Protein AF-A0A6B2E3V5-F1 (afdb_monomer_lite)

Foldseek 3Di:
DVVLVVCVVVVNLVVSLVVLVVLLVVDPFAASNLQSLQVNLVSCVVVVVLVSSLVSLVVSQDPPDGHHDLVSNLSSLLVNLVSCVVVVVLVVSVVSLVVSVVSCVVPVDCLSLLSSLLSQLLSCLVVVVNVRNVVSLVSLDPPPPRDPSSVVSSVNSVVNSVVSD

Secondary structure (DSSP, 8-state):
-HHHHHHHHTT-HHHHHHHHHHHHHH--SHHHHHHHHHHHHHHHHHTT-HHHHHHHHHHTS--TTTT--HHHHHHHHHHHHHHHHHTT-HHHHHHHHHHHHHHHHHH---TTHHHHHHHHHHHHHHTT-HHHHHHHHHHT---TT--HHHHHHHHHHHHHHHHH-

Structure (mmCIF, N/CA/C/O backbone):
data_AF-A0A6B2E3V5-F1
#
_entry.id   AF-A0A6B2E3V5-F1
#
loop_
_atom_site.group_PDB
_atom_site.id
_atom_site.type_symbol
_atom_site.label_atom_id
_atom_site.label_alt_id
_atom_site.label_comp_id
_atom_site.label_asym_id
_atom_site.label_entity_id
_atom_site.label_seq_id
_atom_site.pdbx_PDB_ins_code
_atom_site.Cartn_x
_atom_site.Cartn_y
_atom_site.Cartn_z
_atom_site.occupancy
_atom_site.B_iso_or_equiv
_atom_site.auth_seq_id
_atom_site.auth_comp_id
_atom_site.auth_asym_id
_atom_site.auth_atom_id
_atom_site.pdbx_PDB_model_num
ATOM 1 N N . ALA A 1 1 ? 12.327 -8.885 -12.691 1.00 63.19 1 ALA A N 1
ATOM 2 C CA . ALA A 1 1 ? 11.851 -8.359 -11.395 1.00 63.19 1 ALA A CA 1
ATOM 3 C C . ALA A 1 1 ? 11.675 -9.480 -10.367 1.00 63.19 1 ALA A C 1
ATOM 5 O O . ALA A 1 1 ? 12.564 -9.637 -9.554 1.00 63.19 1 ALA A O 1
ATOM 6 N N . ILE A 1 2 ? 10.646 -10.336 -10.458 1.00 75.00 2 ILE A N 1
ATOM 7 C CA . ILE A 1 2 ? 10.245 -11.292 -9.392 1.00 75.00 2 ILE A CA 1
ATOM 8 C C . ILE A 1 2 ? 11.387 -12.118 -8.763 1.00 75.00 2 ILE A C 1
ATOM 10 O O . ILE A 1 2 ? 11.386 -12.306 -7.550 1.00 75.00 2 ILE A O 1
ATOM 14 N N . ARG A 1 3 ? 12.402 -12.539 -9.534 1.00 78.81 3 ARG A N 1
ATOM 15 C CA . ARG A 1 3 ? 13.593 -13.231 -9.002 1.00 78.81 3 ARG A CA 1
ATOM 16 C C . ARG A 1 3 ? 14.237 -12.504 -7.812 1.00 78.81 3 ARG A C 1
ATOM 18 O O . ARG A 1 3 ? 14.609 -13.163 -6.850 1.00 78.81 3 ARG A O 1
ATOM 25 N N . GLY A 1 4 ? 14.353 -11.176 -7.861 1.00 77.12 4 GLY A N 1
ATOM 26 C CA . GLY A 1 4 ? 14.943 -10.395 -6.772 1.00 77.12 4 GLY A CA 1
ATOM 27 C C . GLY A 1 4 ? 14.115 -10.472 -5.486 1.00 77.12 4 GLY A C 1
ATOM 28 O O . GLY A 1 4 ? 14.674 -10.676 -4.414 1.00 77.12 4 GLY A O 1
ATOM 29 N N . LEU A 1 5 ? 12.782 -10.419 -5.590 1.00 81.19 5 LEU A N 1
ATOM 30 C CA . LEU A 1 5 ? 11.899 -10.614 -4.430 1.00 81.19 5 LEU A CA 1
ATOM 31 C C . LEU A 1 5 ? 12.022 -12.038 -3.867 1.00 81.19 5 LEU A C 1
ATOM 33 O O . LEU A 1 5 ? 12.123 -12.210 -2.657 1.00 81.19 5 LEU A O 1
ATOM 37 N N . GLY A 1 6 ? 12.102 -13.051 -4.737 1.00 80.62 6 GLY A N 1
ATOM 38 C CA . GLY A 1 6 ? 12.321 -14.440 -4.317 1.00 80.62 6 GLY A CA 1
ATOM 39 C C . GLY A 1 6 ? 13.649 -14.634 -3.578 1.00 80.62 6 GLY A C 1
ATOM 40 O O . GLY A 1 6 ? 13.687 -15.264 -2.527 1.00 80.62 6 GLY A O 1
ATOM 41 N N . LEU A 1 7 ? 14.735 -14.031 -4.072 1.00 81.19 7 LEU A N 1
ATOM 42 C CA . LEU A 1 7 ? 16.034 -14.060 -3.394 1.00 81.19 7 LEU A CA 1
ATOM 43 C C . LEU A 1 7 ? 15.956 -13.431 -1.998 1.00 81.19 7 LEU A C 1
ATOM 45 O O . LEU A 1 7 ? 16.475 -14.006 -1.041 1.00 81.19 7 LEU A O 1
ATOM 49 N N . ALA A 1 8 ? 15.286 -12.288 -1.867 1.00 81.06 8 ALA A N 1
ATOM 50 C CA . ALA A 1 8 ? 15.099 -11.632 -0.579 1.00 81.06 8 ALA A CA 1
ATOM 51 C C . ALA A 1 8 ? 14.307 -12.500 0.407 1.00 81.06 8 ALA A C 1
ATOM 53 O O . ALA A 1 8 ? 14.756 -12.674 1.537 1.00 81.06 8 ALA A O 1
ATOM 54 N N . ALA A 1 9 ? 13.218 -13.130 -0.047 1.00 82.31 9 ALA A N 1
ATOM 55 C CA . ALA A 1 9 ? 12.431 -14.065 0.759 1.00 82.31 9 ALA A CA 1
ATOM 56 C C . ALA A 1 9 ? 13.252 -15.275 1.252 1.00 82.31 9 ALA A C 1
ATOM 58 O O . ALA A 1 9 ? 12.970 -15.825 2.308 1.00 82.31 9 ALA A O 1
ATOM 59 N N . THR A 1 10 ? 14.310 -15.657 0.529 1.00 88.69 10 THR A N 1
ATOM 60 C CA . THR A 1 10 ? 15.262 -16.713 0.935 1.00 88.69 10 THR A CA 1
ATOM 61 C C . THR A 1 10 ? 16.471 -16.204 1.739 1.00 88.69 10 THR A C 1
ATOM 63 O O . THR A 1 10 ? 17.504 -16.866 1.791 1.00 88.69 10 THR A O 1
ATOM 66 N N . GLY A 1 11 ? 16.402 -15.000 2.318 1.00 87.44 11 GLY A N 1
ATOM 67 C CA . GLY A 1 11 ? 17.479 -14.416 3.132 1.00 87.44 11 GLY A CA 1
ATOM 68 C C . GLY A 1 11 ? 18.627 -13.778 2.335 1.00 87.44 11 GLY A C 1
ATOM 69 O O . GLY A 1 11 ? 19.616 -13.324 2.908 1.00 87.44 11 GLY A O 1
ATOM 70 N N . ARG A 1 12 ? 18.518 -13.680 1.003 1.00 90.75 12 ARG A N 1
ATOM 71 C CA . ARG A 1 12 ? 19.569 -13.140 0.114 1.00 90.75 12 ARG A CA 1
ATOM 72 C C . ARG A 1 12 ? 19.298 -11.692 -0.303 1.00 90.75 12 ARG A C 1
ATOM 74 O O . ARG A 1 12 ? 19.582 -11.296 -1.434 1.00 90.75 12 ARG A O 1
ATOM 81 N N . ALA A 1 13 ? 18.788 -10.875 0.617 1.00 89.88 13 ALA A N 1
ATOM 82 C CA . ALA A 1 13 ? 18.374 -9.494 0.350 1.00 89.88 13 ALA A CA 1
ATOM 83 C C . ALA A 1 13 ? 19.498 -8.602 -0.218 1.00 89.88 13 ALA A C 1
ATOM 85 O O . ALA A 1 13 ? 19.276 -7.840 -1.157 1.00 89.88 13 ALA A O 1
ATOM 86 N N . LYS A 1 14 ? 20.739 -8.741 0.277 1.00 88.69 14 LYS A N 1
ATOM 87 C CA . LYS A 1 14 ? 21.900 -7.988 -0.249 1.00 88.69 14 LYS A CA 1
ATOM 88 C C . LYS A 1 14 ? 22.164 -8.282 -1.727 1.00 88.69 14 LYS A C 1
ATOM 90 O O . LYS A 1 14 ? 22.538 -7.386 -2.475 1.00 88.69 14 LYS A O 1
ATOM 95 N N . GLN A 1 15 ? 21.987 -9.535 -2.144 1.00 90.50 15 GLN A N 1
ATOM 96 C CA . GLN A 1 15 ? 22.145 -9.915 -3.543 1.00 90.50 15 GLN A CA 1
ATOM 97 C C . GLN A 1 15 ? 20.979 -9.413 -4.386 1.00 90.50 15 GLN A C 1
ATOM 99 O O . GLN A 1 15 ? 21.215 -8.823 -5.432 1.00 90.50 15 GLN A O 1
ATOM 104 N N . ALA A 1 16 ? 19.747 -9.588 -3.902 1.00 91.00 16 ALA A N 1
ATOM 105 C CA . ALA A 1 16 ? 18.558 -9.072 -4.569 1.00 91.00 16 ALA A CA 1
ATOM 106 C C . ALA A 1 16 ? 18.682 -7.574 -4.883 1.00 91.00 16 ALA A C 1
ATOM 108 O O . ALA A 1 16 ? 18.344 -7.147 -5.984 1.00 91.00 16 ALA A O 1
ATOM 109 N N . ARG A 1 17 ? 19.223 -6.790 -3.944 1.00 89.31 17 ARG A N 1
ATOM 110 C CA . ARG A 1 17 ? 19.436 -5.354 -4.132 1.00 89.31 17 ARG A CA 1
ATOM 111 C C . ARG A 1 17 ? 20.426 -5.050 -5.255 1.00 89.31 17 ARG A C 1
ATOM 113 O O . ARG A 1 17 ? 20.078 -4.296 -6.157 1.00 89.31 17 ARG A O 1
ATOM 120 N N . ARG A 1 18 ? 21.603 -5.687 -5.252 1.00 89.38 18 ARG A N 1
ATOM 121 C CA . ARG A 1 18 ? 22.594 -5.527 -6.335 1.00 89.38 18 ARG A CA 1
ATOM 122 C C . ARG A 1 18 ? 22.001 -5.875 -7.700 1.00 89.38 18 ARG A C 1
ATOM 124 O O . ARG A 1 18 ? 22.215 -5.155 -8.672 1.00 89.38 18 ARG A O 1
ATOM 131 N N . ASP A 1 19 ? 21.220 -6.952 -7.763 1.00 91.00 19 ASP A N 1
ATOM 132 C CA . ASP A 1 19 ? 20.561 -7.378 -8.998 1.00 91.00 19 ASP A CA 1
ATOM 133 C C . ASP A 1 19 ? 19.543 -6.326 -9.479 1.00 91.00 19 ASP A C 1
ATOM 135 O O . ASP A 1 19 ? 19.456 -6.049 -10.678 1.00 91.00 19 ASP A O 1
ATOM 139 N N . TYR A 1 20 ? 18.792 -5.704 -8.561 1.00 89.06 20 TYR A N 1
ATOM 140 C CA . TYR A 1 20 ? 17.859 -4.630 -8.900 1.00 89.06 20 TYR A CA 1
ATOM 141 C C . TYR A 1 20 ? 18.550 -3.342 -9.332 1.00 89.06 20 TYR A C 1
ATOM 143 O O . TYR A 1 20 ? 18.125 -2.771 -10.330 1.00 89.06 20 TYR A O 1
ATOM 151 N N . GLU A 1 21 ? 19.610 -2.908 -8.649 1.00 87.00 21 GLU A N 1
ATOM 152 C CA . GLU A 1 21 ? 20.399 -1.724 -9.025 1.00 87.00 21 GLU A CA 1
ATOM 153 C C . GLU A 1 21 ? 20.914 -1.839 -10.468 1.00 87.00 21 GLU A C 1
ATOM 155 O O . GLU A 1 21 ? 20.731 -0.932 -11.289 1.00 87.00 21 GLU A O 1
ATOM 160 N N . GLN A 1 22 ? 21.479 -2.997 -10.821 1.00 87.81 22 GLN A N 1
ATOM 161 C CA . GLN A 1 22 ? 21.920 -3.282 -12.186 1.00 87.81 22 GLN A CA 1
ATOM 162 C C . GLN A 1 22 ? 20.754 -3.282 -13.182 1.00 87.81 22 GLN A C 1
ATOM 164 O O . GLN A 1 22 ? 20.863 -2.710 -14.269 1.00 87.81 22 GLN A O 1
ATOM 169 N N . LEU A 1 23 ? 19.630 -3.909 -12.825 1.00 87.12 23 LEU A N 1
ATOM 170 C CA . LEU A 1 23 ? 18.462 -4.019 -13.696 1.00 87.12 23 LEU A CA 1
ATOM 171 C C . LEU A 1 23 ? 17.829 -2.652 -13.994 1.00 87.12 23 LEU A C 1
ATOM 173 O O . LEU A 1 23 ? 17.552 -2.354 -15.155 1.00 87.12 23 LEU A O 1
ATOM 177 N N . THR A 1 24 ? 17.634 -1.813 -12.977 1.00 83.94 24 THR A N 1
ATOM 178 C CA . THR A 1 24 ? 17.057 -0.467 -13.127 1.00 83.94 24 THR A CA 1
ATOM 179 C C . THR A 1 24 ? 17.979 0.479 -13.891 1.00 83.94 24 THR A C 1
ATOM 181 O O . THR A 1 24 ? 17.507 1.395 -14.549 1.00 83.94 24 THR A O 1
ATOM 184 N N . THR A 1 25 ? 19.294 0.245 -13.865 1.00 84.75 25 THR A N 1
ATOM 185 C CA . THR A 1 25 ? 20.247 1.041 -14.657 1.00 84.75 25 THR A CA 1
ATOM 186 C C . THR A 1 25 ? 20.139 0.726 -16.154 1.00 84.75 25 THR A C 1
ATOM 188 O O . THR A 1 25 ? 20.328 1.606 -16.993 1.00 84.75 25 THR A O 1
ATOM 191 N N . ARG A 1 26 ? 19.815 -0.528 -16.500 1.00 87.06 26 ARG A N 1
ATOM 192 C CA . ARG A 1 26 ? 19.649 -0.989 -17.890 1.00 87.06 26 ARG A CA 1
ATOM 193 C C . ARG A 1 26 ? 18.273 -0.648 -18.463 1.00 87.06 26 ARG A C 1
ATOM 195 O O . ARG A 1 26 ? 18.170 -0.300 -19.635 1.00 87.06 26 ARG A O 1
ATOM 202 N N . LEU A 1 27 ? 17.218 -0.758 -17.656 1.00 83.56 27 LEU A N 1
ATOM 203 C CA . LEU A 1 27 ? 15.845 -0.463 -18.066 1.00 83.56 27 LEU A CA 1
ATOM 204 C C . LEU A 1 27 ? 15.533 1.014 -17.816 1.00 83.56 27 LEU A C 1
ATOM 206 O O . LEU A 1 27 ? 15.194 1.398 -16.704 1.00 83.56 27 LEU A O 1
ATOM 210 N N . ARG A 1 28 ? 15.639 1.842 -18.857 1.00 74.31 28 ARG A N 1
ATOM 211 C CA . ARG A 1 28 ? 15.434 3.293 -18.736 1.00 74.31 28 ARG A CA 1
ATOM 212 C C . ARG A 1 28 ? 13.953 3.681 -18.652 1.00 74.31 28 ARG A C 1
ATOM 214 O O . ARG A 1 28 ? 13.602 4.520 -17.829 1.00 74.31 28 ARG A O 1
ATOM 221 N N . HIS A 1 29 ? 13.089 3.086 -19.483 1.00 80.19 29 HIS A N 1
ATOM 222 C CA . HIS A 1 29 ? 11.697 3.531 -19.669 1.00 80.19 29 HIS A CA 1
ATOM 223 C C . HIS A 1 29 ? 10.698 2.370 -19.840 1.00 80.19 29 HIS A C 1
ATOM 225 O O . HIS A 1 29 ? 11.080 1.211 -20.029 1.00 80.19 29 HIS A O 1
ATOM 231 N N . GLY A 1 30 ? 9.404 2.702 -19.785 1.00 85.62 30 GLY A N 1
ATOM 232 C CA . GLY A 1 30 ? 8.283 1.790 -20.027 1.00 85.62 30 GLY A CA 1
ATOM 233 C C . GLY A 1 30 ? 7.915 0.888 -18.845 1.00 85.62 30 GLY A C 1
ATOM 234 O O . GLY A 1 30 ? 8.543 0.901 -17.784 1.00 85.62 30 GLY A O 1
ATOM 235 N N . ALA A 1 31 ? 6.891 0.053 -19.039 1.00 87.38 31 ALA A N 1
ATOM 236 C CA . ALA A 1 31 ? 6.326 -0.800 -17.990 1.00 87.38 31 ALA A CA 1
ATOM 237 C C . ALA A 1 31 ? 7.331 -1.765 -17.327 1.00 87.38 31 ALA A C 1
ATOM 239 O O . ALA A 1 31 ? 7.164 -2.120 -16.161 1.00 87.38 31 ALA A O 1
ATOM 240 N N . GLN A 1 32 ? 8.381 -2.209 -18.029 1.00 88.94 32 GLN A N 1
ATOM 241 C CA . GLN A 1 32 ? 9.400 -3.081 -17.425 1.00 88.94 32 GLN A CA 1
ATOM 242 C C . GLN A 1 32 ? 10.331 -2.318 -16.480 1.00 88.94 32 GLN A C 1
ATOM 244 O O . GLN A 1 32 ? 10.642 -2.836 -15.406 1.00 88.94 32 GLN A O 1
ATOM 249 N N . ALA A 1 33 ? 10.725 -1.092 -16.842 1.00 89.56 33 ALA A N 1
ATOM 250 C CA . ALA A 1 33 ? 11.460 -0.205 -15.945 1.00 89.56 33 ALA A CA 1
ATOM 251 C C . ALA A 1 33 ? 10.605 0.115 -14.713 1.00 89.56 33 ALA A C 1
ATOM 253 O O . ALA A 1 33 ? 11.035 -0.135 -13.592 1.00 89.56 33 ALA A O 1
ATOM 254 N N . GLN A 1 34 ? 9.343 0.506 -14.925 1.00 91.75 34 GLN A N 1
ATOM 255 C CA . GLN A 1 34 ? 8.382 0.773 -13.851 1.00 91.75 34 GLN A CA 1
ATOM 256 C C . GLN A 1 34 ? 8.237 -0.426 -12.896 1.00 91.75 34 GLN A C 1
ATOM 258 O O . GLN A 1 34 ? 8.277 -0.271 -11.677 1.00 91.75 34 GLN A O 1
ATOM 263 N N . ARG A 1 35 ? 8.122 -1.648 -13.438 1.00 92.31 35 ARG A N 1
ATOM 264 C CA . ARG A 1 35 ? 8.044 -2.883 -12.641 1.00 92.31 35 ARG A CA 1
ATOM 265 C C . ARG A 1 35 ? 9.314 -3.124 -11.833 1.00 92.31 35 ARG A C 1
ATOM 267 O O . ARG A 1 35 ? 9.223 -3.588 -10.700 1.00 92.31 35 ARG A O 1
ATOM 274 N N . ALA A 1 36 ? 10.482 -2.908 -12.434 1.00 92.75 36 ALA A N 1
ATOM 275 C CA . ALA A 1 36 ? 11.759 -3.105 -11.761 1.00 92.75 36 ALA A CA 1
ATOM 276 C C . ALA A 1 36 ? 11.931 -2.108 -10.609 1.00 92.75 36 ALA A C 1
ATOM 278 O O . ALA A 1 36 ? 12.285 -2.537 -9.514 1.00 92.75 36 ALA A O 1
ATOM 279 N N . THR A 1 37 ? 11.598 -0.835 -10.829 1.00 94.00 37 THR A N 1
ATOM 280 C CA . THR A 1 37 ? 11.630 0.211 -9.800 1.00 94.00 37 THR A CA 1
ATOM 281 C C . THR A 1 37 ? 10.647 -0.089 -8.668 1.00 94.00 37 THR A C 1
ATOM 283 O O . THR A 1 37 ? 11.059 -0.139 -7.515 1.00 94.00 37 THR A O 1
A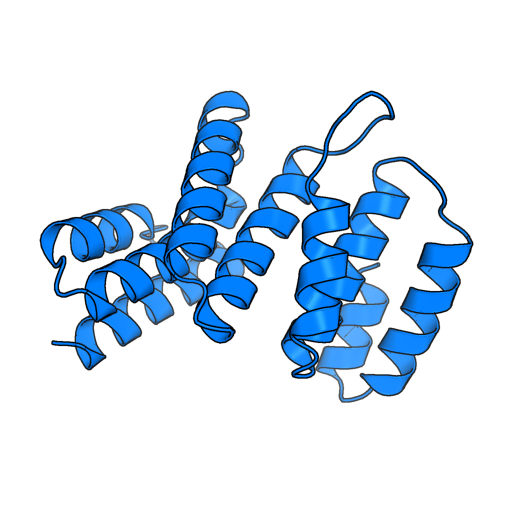TOM 286 N N . MET A 1 38 ? 9.387 -0.420 -8.978 1.00 95.25 38 MET A N 1
ATOM 287 C CA . MET A 1 38 ? 8.394 -0.807 -7.964 1.00 95.25 38 MET A CA 1
ATOM 288 C C . MET A 1 38 ? 8.861 -2.005 -7.127 1.00 95.25 38 MET A C 1
ATOM 290 O O . MET A 1 38 ? 8.747 -2.002 -5.904 1.00 95.25 38 MET A O 1
ATOM 294 N N . ALA A 1 39 ? 9.432 -3.027 -7.769 1.00 94.38 39 ALA A N 1
ATOM 295 C CA . ALA A 1 39 ? 9.910 -4.208 -7.062 1.00 94.38 39 ALA A CA 1
ATOM 296 C C . ALA A 1 39 ? 11.166 -3.934 -6.211 1.00 94.38 39 ALA A C 1
ATOM 298 O O . ALA A 1 39 ? 11.344 -4.586 -5.182 1.00 94.38 39 ALA A O 1
ATOM 299 N N . ARG A 1 40 ? 12.014 -2.975 -6.611 1.00 95.06 40 ARG A N 1
ATOM 300 C CA . ARG A 1 40 ? 13.132 -2.482 -5.794 1.00 95.06 40 ARG A CA 1
ATOM 301 C C . ARG A 1 40 ? 12.622 -1.711 -4.574 1.00 95.06 40 ARG A C 1
ATOM 303 O O . ARG A 1 40 ? 13.063 -2.005 -3.470 1.00 95.06 40 ARG A O 1
ATOM 310 N N . GLY A 1 41 ? 11.627 -0.844 -4.751 1.00 96.00 41 GLY A N 1
ATOM 311 C CA . GLY A 1 41 ? 10.975 -0.140 -3.645 1.00 96.00 41 GLY A CA 1
ATOM 312 C C . GLY A 1 41 ? 10.335 -1.094 -2.636 1.00 96.00 41 GLY A C 1
ATOM 313 O O . GLY A 1 41 ? 10.544 -0.960 -1.433 1.00 96.00 41 GLY A O 1
ATOM 314 N N . TRP A 1 42 ? 9.654 -2.140 -3.113 1.00 94.88 42 TRP A N 1
ATOM 315 C CA . TRP A 1 42 ? 9.126 -3.186 -2.234 1.00 94.88 42 TRP A CA 1
ATOM 316 C C . TRP A 1 42 ? 10.239 -3.950 -1.498 1.00 94.88 42 TRP A C 1
ATOM 318 O O . TRP A 1 42 ? 10.119 -4.215 -0.304 1.00 94.88 42 TRP A O 1
ATOM 328 N N . LEU A 1 43 ? 11.356 -4.266 -2.164 1.00 94.75 43 LEU A N 1
ATOM 329 C CA . LEU A 1 43 ? 12.513 -4.863 -1.492 1.00 94.75 43 LEU A CA 1
ATOM 330 C C . LEU A 1 43 ? 13.055 -3.952 -0.383 1.00 94.75 43 LEU A C 1
ATOM 332 O O . LEU A 1 43 ? 13.318 -4.439 0.712 1.00 94.75 43 LEU A O 1
ATOM 336 N N . ASN A 1 44 ? 13.213 -2.657 -0.660 1.00 95.50 44 ASN A N 1
ATOM 337 C CA . ASN A 1 44 ? 13.704 -1.689 0.316 1.00 95.50 44 ASN A CA 1
ATOM 338 C C . ASN A 1 44 ? 12.803 -1.663 1.554 1.00 95.50 44 ASN A C 1
ATOM 340 O O . ASN A 1 44 ? 13.321 -1.798 2.661 1.00 95.50 44 ASN A O 1
ATOM 344 N N . LEU A 1 45 ? 11.478 -1.640 1.363 1.00 94.88 45 LEU A N 1
ATOM 345 C CA . LEU A 1 45 ? 10.496 -1.725 2.447 1.00 94.88 45 LEU A CA 1
ATOM 346 C C . LEU A 1 45 ? 10.669 -3.003 3.285 1.00 94.88 45 LEU A C 1
ATOM 348 O O . LEU A 1 45 ? 10.764 -2.930 4.504 1.00 94.88 45 LEU A O 1
ATOM 352 N N . LEU A 1 46 ? 10.779 -4.173 2.644 1.00 91.69 46 LEU A N 1
ATOM 353 C CA . LEU A 1 46 ? 10.982 -5.456 3.339 1.00 91.69 46 LEU A CA 1
ATOM 354 C C . LEU A 1 46 ? 12.310 -5.538 4.107 1.00 91.69 46 LEU A C 1
ATOM 356 O O . LEU A 1 46 ? 12.485 -6.421 4.942 1.00 91.69 46 LEU A O 1
ATOM 360 N N . THR A 1 47 ? 13.261 -4.660 3.792 1.00 91.69 47 THR A N 1
ATOM 361 C CA . THR A 1 47 ? 14.586 -4.600 4.422 1.00 91.69 47 THR A CA 1
ATOM 362 C C . THR A 1 47 ? 14.776 -3.366 5.299 1.00 91.69 47 THR A C 1
ATOM 364 O O . THR A 1 47 ? 15.917 -3.024 5.600 1.00 91.69 47 THR A O 1
ATOM 367 N N . ASP A 1 48 ? 13.676 -2.711 5.677 1.00 93.69 48 ASP A N 1
ATOM 368 C CA . ASP A 1 48 ? 13.647 -1.550 6.572 1.00 93.69 48 ASP A CA 1
ATOM 369 C C . ASP A 1 48 ? 14.454 -0.337 6.065 1.00 93.69 48 ASP A C 1
ATOM 371 O O . ASP A 1 48 ? 15.062 0.424 6.811 1.00 93.69 48 ASP A O 1
ATOM 375 N N . ARG A 1 49 ? 14.487 -0.149 4.741 1.00 95.56 49 ARG A N 1
ATOM 376 C CA . ARG A 1 49 ? 15.078 1.026 4.081 1.00 95.56 49 ARG A CA 1
ATOM 377 C C . ARG A 1 49 ? 13.964 1.958 3.624 1.00 95.56 49 ARG A C 1
ATOM 379 O O . ARG A 1 49 ? 13.702 2.065 2.428 1.00 95.56 49 ARG A O 1
ATOM 386 N N . LEU A 1 50 ? 13.262 2.554 4.584 1.00 96.31 50 LEU A N 1
ATOM 387 C CA . LEU A 1 50 ? 11.995 3.248 4.332 1.00 96.31 50 LEU A CA 1
ATOM 388 C C . LEU A 1 50 ? 12.145 4.457 3.394 1.00 96.31 50 LEU A C 1
ATOM 390 O O . LEU A 1 50 ? 11.339 4.597 2.476 1.00 96.31 50 LEU A O 1
ATOM 394 N N . ASP A 1 51 ? 13.212 5.247 3.535 1.00 96.19 51 ASP A N 1
ATOM 395 C CA . ASP A 1 51 ? 13.472 6.400 2.657 1.00 96.19 51 ASP A CA 1
ATOM 396 C C . ASP A 1 51 ? 13.679 5.975 1.195 1.00 96.19 51 ASP A C 1
ATOM 398 O O . ASP A 1 51 ? 13.030 6.486 0.281 1.00 96.19 51 ASP A O 1
ATOM 402 N N . ASP A 1 52 ? 14.524 4.964 0.965 1.00 96.38 52 ASP A N 1
ATOM 403 C CA . ASP A 1 52 ? 14.755 4.425 -0.379 1.00 96.38 52 ASP A CA 1
ATOM 404 C C . ASP A 1 52 ? 13.490 3.769 -0.947 1.00 96.38 52 ASP A C 1
ATOM 406 O O . ASP A 1 52 ? 13.223 3.836 -2.149 1.00 96.38 52 ASP A O 1
ATOM 410 N N . ALA A 1 53 ? 12.709 3.099 -0.092 1.00 97.62 53 ALA A N 1
ATOM 411 C CA . ALA A 1 53 ? 11.447 2.489 -0.485 1.00 97.62 53 ALA A CA 1
ATOM 412 C C . ALA A 1 53 ? 10.467 3.552 -0.972 1.00 97.62 53 ALA A C 1
ATOM 414 O O . ALA A 1 53 ? 9.866 3.381 -2.031 1.00 97.62 53 ALA A O 1
ATOM 415 N N . ARG A 1 54 ? 10.339 4.655 -0.229 1.00 97.50 54 ARG A N 1
ATOM 416 C CA . ARG A 1 54 ? 9.480 5.782 -0.583 1.00 97.50 54 ARG A CA 1
ATOM 417 C C . ARG A 1 54 ? 9.847 6.333 -1.959 1.00 97.50 54 ARG A C 1
ATOM 419 O O . ARG A 1 54 ? 8.989 6.346 -2.839 1.00 97.50 54 ARG A O 1
ATOM 426 N N . VAL A 1 55 ? 11.113 6.701 -2.163 1.00 96.38 55 VAL A N 1
ATOM 427 C CA . VAL A 1 55 ? 11.597 7.285 -3.428 1.00 96.38 55 VAL A CA 1
ATOM 428 C C . VAL A 1 55 ? 11.316 6.361 -4.614 1.00 96.38 55 VAL A C 1
ATOM 430 O O . VAL A 1 55 ? 10.806 6.793 -5.651 1.00 96.38 55 VAL A O 1
ATOM 433 N N . ASP A 1 56 ? 11.610 5.069 -4.470 1.00 95.88 56 ASP A N 1
ATOM 434 C CA . ASP A 1 56 ? 11.398 4.092 -5.537 1.00 95.88 56 ASP A CA 1
ATOM 435 C C . ASP A 1 56 ? 9.917 3.868 -5.849 1.00 95.88 56 ASP A C 1
ATOM 437 O O . ASP A 1 56 ? 9.529 3.752 -7.016 1.00 95.88 56 ASP A O 1
ATOM 441 N N . LEU A 1 57 ? 9.078 3.797 -4.817 1.00 97.31 57 LEU A N 1
ATOM 442 C CA . LEU A 1 57 ? 7.648 3.579 -4.986 1.00 97.31 57 LEU A CA 1
ATOM 443 C C . LEU A 1 57 ? 6.984 4.804 -5.618 1.00 97.31 57 LEU A C 1
ATOM 445 O O . LEU A 1 57 ? 6.260 4.624 -6.594 1.00 97.31 57 LEU A O 1
ATOM 449 N N . GLU A 1 58 ? 7.299 6.022 -5.163 1.00 96.06 58 GLU A N 1
ATOM 450 C CA . GLU A 1 58 ? 6.861 7.279 -5.792 1.00 96.06 58 GLU A CA 1
ATOM 451 C C . GLU A 1 58 ? 7.276 7.338 -7.262 1.00 96.06 58 GLU A C 1
ATOM 453 O O . GLU A 1 58 ? 6.448 7.597 -8.134 1.00 96.06 58 GLU A O 1
ATOM 458 N N . THR A 1 59 ? 8.529 6.994 -7.567 1.00 93.81 59 THR A N 1
ATOM 459 C CA . THR A 1 59 ? 9.035 6.955 -8.948 1.00 93.81 59 THR A CA 1
ATOM 460 C C . THR A 1 59 ? 8.253 5.970 -9.824 1.00 93.81 59 THR A C 1
ATOM 462 O O . THR A 1 59 ? 8.112 6.173 -11.031 1.00 93.81 59 THR A O 1
ATOM 465 N N . ALA A 1 60 ? 7.724 4.893 -9.243 1.00 93.50 60 ALA A N 1
ATOM 466 C CA . ALA A 1 60 ? 6.953 3.889 -9.964 1.00 93.50 60 ALA A CA 1
ATOM 467 C C . ALA A 1 60 ? 5.446 4.203 -10.079 1.00 93.50 60 ALA A C 1
ATOM 469 O O . ALA A 1 60 ? 4.730 3.456 -10.757 1.00 93.50 60 ALA A O 1
ATOM 470 N N . VAL A 1 61 ? 4.949 5.284 -9.462 1.00 91.50 61 VAL A N 1
ATOM 471 C CA . VAL A 1 61 ? 3.535 5.697 -9.519 1.00 91.50 61 VAL A CA 1
ATOM 472 C C . VAL A 1 61 ? 3.099 6.225 -10.901 1.00 91.50 61 VAL A C 1
ATOM 474 O O . VAL A 1 61 ? 2.047 5.774 -11.378 1.00 91.50 61 VAL A O 1
ATOM 477 N N . PRO A 1 62 ? 3.823 7.149 -11.570 1.00 81.00 62 PRO A N 1
ATOM 478 C CA . PRO A 1 62 ? 3.332 7.819 -12.773 1.00 81.00 62 PRO A CA 1
ATOM 479 C C . PRO A 1 62 ? 3.048 6.869 -13.941 1.00 81.00 62 PRO A C 1
ATOM 481 O O . PRO A 1 62 ? 3.764 5.899 -14.184 1.00 81.00 62 PRO A O 1
ATOM 484 N N . THR A 1 63 ? 2.005 7.190 -14.708 1.00 66.38 63 THR A N 1
ATOM 485 C CA . THR A 1 63 ? 1.638 6.508 -15.965 1.00 66.38 63 THR A CA 1
ATOM 486 C C . THR A 1 63 ? 1.852 7.385 -17.202 1.00 66.38 63 THR A C 1
ATOM 488 O O . THR A 1 63 ? 1.498 6.978 -18.308 1.00 66.38 63 THR A O 1
ATOM 491 N N . SER A 1 64 ? 2.426 8.582 -17.054 1.00 56.59 64 SER A N 1
ATOM 492 C CA . SER A 1 64 ? 2.441 9.591 -18.111 1.00 56.59 64 SER A CA 1
ATOM 493 C C . SER A 1 64 ? 3.288 9.188 -19.330 1.00 56.59 64 SER A C 1
ATOM 495 O O . SER A 1 64 ? 4.490 8.946 -19.252 1.00 56.59 64 SER A O 1
ATOM 497 N N . TYR A 1 65 ? 2.594 9.146 -20.472 1.00 50.78 65 TYR A N 1
ATOM 498 C CA . TYR A 1 65 ? 3.034 9.235 -21.873 1.00 50.78 65 TYR A CA 1
ATOM 499 C C . TYR A 1 65 ? 4.031 8.201 -22.446 1.00 50.78 65 TYR A C 1
ATOM 501 O O . TYR A 1 65 ? 4.119 8.078 -23.663 1.00 50.78 65 TYR A O 1
ATOM 509 N N . LEU A 1 66 ? 4.725 7.396 -21.633 1.00 55.31 66 LEU A N 1
ATOM 510 C CA . LEU A 1 66 ? 5.771 6.460 -22.103 1.00 55.31 66 LEU A CA 1
ATOM 511 C C . 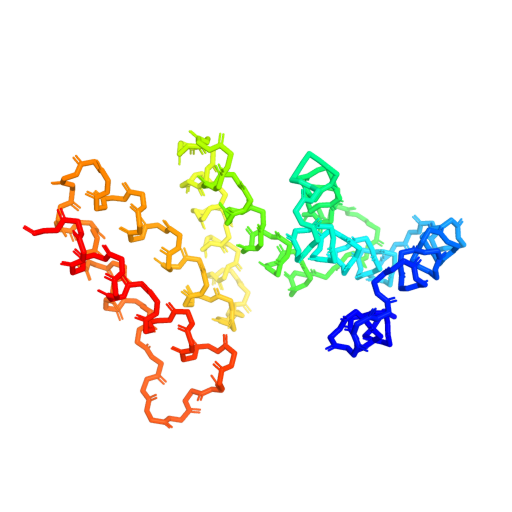LEU A 1 66 ? 5.432 4.964 -21.923 1.00 55.31 66 LEU A C 1
ATOM 513 O O . LEU A 1 66 ? 6.328 4.128 -21.801 1.00 55.31 66 LEU A O 1
ATOM 517 N N . GLY A 1 67 ? 4.145 4.597 -21.893 1.00 63.00 67 GLY A N 1
ATOM 518 C CA . GLY A 1 67 ? 3.727 3.186 -21.847 1.00 63.00 67 GLY A CA 1
ATOM 519 C C . GLY A 1 67 ? 3.873 2.520 -20.470 1.00 63.00 67 GLY A C 1
ATOM 520 O O . GLY A 1 67 ? 4.339 1.380 -20.369 1.00 63.00 67 GLY A O 1
ATOM 521 N N . GLY A 1 68 ? 3.501 3.234 -19.402 1.00 78.88 68 GLY A N 1
ATOM 522 C CA . GLY A 1 68 ? 3.369 2.673 -18.052 1.00 78.88 68 GLY A CA 1
ATOM 523 C C . GLY A 1 68 ? 2.166 1.728 -17.911 1.00 78.88 68 GLY A C 1
ATOM 524 O O . GLY A 1 68 ? 1.311 1.635 -18.788 1.00 78.88 68 GLY A O 1
ATOM 525 N N . SER A 1 69 ? 2.083 1.011 -16.790 1.00 91.12 69 SER A N 1
ATOM 526 C CA . SER A 1 69 ? 0.987 0.0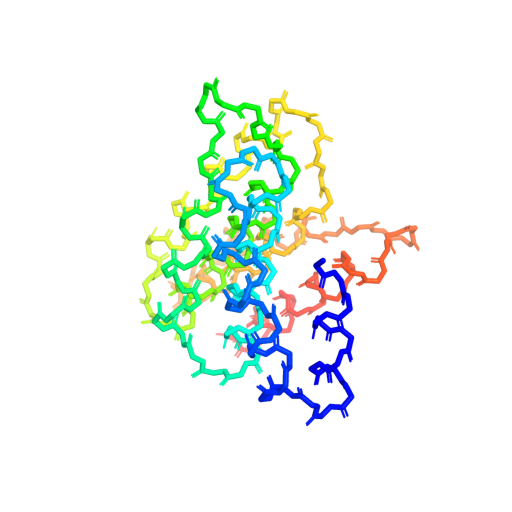84 -16.489 1.00 91.12 69 SER A CA 1
ATOM 527 C C . SER A 1 69 ? 0.199 0.546 -15.272 1.00 91.12 69 SER A C 1
ATOM 529 O O . SER A 1 69 ? 0.746 0.604 -14.171 1.00 91.12 69 SER A O 1
ATOM 531 N N . ALA A 1 70 ? -1.112 0.749 -15.435 1.00 93.00 70 ALA A N 1
ATOM 532 C CA . ALA A 1 70 ? -2.009 1.068 -14.322 1.00 93.00 70 ALA A CA 1
ATOM 533 C C . ALA A 1 70 ? -1.917 0.038 -13.183 1.00 93.00 70 ALA A C 1
ATOM 535 O O . ALA A 1 70 ? -1.893 0.400 -12.013 1.00 93.00 70 ALA A O 1
ATOM 536 N N . ARG A 1 71 ? -1.764 -1.250 -13.516 1.00 93.94 71 ARG A N 1
ATOM 537 C CA . ARG A 1 71 ? -1.581 -2.314 -12.519 1.00 93.94 71 ARG A CA 1
ATOM 538 C C . ARG A 1 71 ? -0.297 -2.137 -11.710 1.00 93.94 71 ARG A C 1
ATOM 540 O O . ARG A 1 71 ? -0.301 -2.399 -10.514 1.00 93.94 71 ARG A O 1
ATOM 547 N N . ILE A 1 72 ? 0.799 -1.726 -12.350 1.00 94.94 72 ILE A N 1
ATOM 548 C CA . ILE A 1 72 ? 2.062 -1.460 -11.648 1.00 94.94 72 ILE A CA 1
ATOM 549 C C . ILE A 1 72 ? 1.908 -0.224 -10.762 1.00 94.94 72 ILE A C 1
ATOM 551 O O . ILE A 1 72 ? 2.316 -0.278 -9.608 1.00 94.94 72 ILE A O 1
ATOM 555 N N . SER A 1 73 ? 1.260 0.831 -11.256 1.00 95.75 73 SER A N 1
ATOM 556 C CA . SER A 1 73 ? 0.972 2.036 -10.473 1.00 95.75 73 SER A CA 1
ATOM 557 C C . SER A 1 73 ? 0.106 1.754 -9.246 1.00 95.75 73 SER A C 1
ATOM 559 O O . SER A 1 73 ? 0.353 2.327 -8.192 1.00 95.75 73 SER A O 1
ATOM 561 N N . LEU A 1 74 ? -0.877 0.857 -9.351 1.00 97.12 74 LEU A N 1
ATOM 562 C CA . LEU A 1 74 ? -1.694 0.430 -8.212 1.00 97.12 74 LEU A CA 1
ATOM 563 C C . LEU A 1 74 ? -0.860 -0.296 -7.151 1.00 97.12 74 LEU A C 1
ATOM 565 O O . LEU A 1 74 ? -0.960 0.019 -5.970 1.00 97.12 74 LEU A O 1
ATOM 569 N N . TRP A 1 75 ? 0.019 -1.212 -7.567 1.00 97.19 75 TRP A N 1
ATOM 570 C CA . TRP A 1 75 ? 0.959 -1.867 -6.650 1.00 97.19 75 TRP A CA 1
ATOM 571 C C . TRP A 1 75 ? 1.946 -0.884 -6.016 1.00 97.19 75 TRP A C 1
ATOM 573 O O . TRP A 1 75 ? 2.214 -0.985 -4.822 1.00 97.19 75 TRP A O 1
ATOM 583 N N . ALA A 1 76 ? 2.461 0.068 -6.795 1.00 97.44 76 ALA A N 1
ATOM 584 C CA . ALA A 1 76 ? 3.354 1.107 -6.300 1.00 97.44 76 ALA A CA 1
ATOM 585 C C . ALA A 1 76 ? 2.658 1.974 -5.242 1.00 97.44 76 ALA A C 1
ATOM 587 O O . ALA A 1 76 ? 3.194 2.124 -4.150 1.00 97.44 76 ALA A O 1
ATOM 588 N N . ARG A 1 77 ? 1.436 2.457 -5.514 1.00 98.31 77 ARG A N 1
ATOM 589 C CA . ARG A 1 77 ? 0.643 3.241 -4.554 1.00 98.31 77 ARG A CA 1
ATOM 590 C C . ARG A 1 77 ? 0.305 2.460 -3.286 1.00 98.31 77 ARG A C 1
ATOM 592 O O . ARG A 1 77 ? 0.429 3.002 -2.198 1.00 98.31 77 ARG A O 1
ATOM 599 N N . ALA A 1 78 ? -0.079 1.190 -3.406 1.00 98.19 78 ALA A N 1
ATOM 600 C CA . ALA A 1 78 ? -0.453 0.383 -2.247 1.00 98.19 78 ALA A CA 1
ATOM 601 C C . ALA A 1 78 ? 0.720 0.175 -1.274 1.00 98.19 78 ALA A C 1
ATOM 603 O O . ALA A 1 78 ? 0.552 0.314 -0.064 1.00 98.19 78 ALA A O 1
ATOM 604 N N . TRP A 1 79 ? 1.923 -0.091 -1.792 1.00 98.25 79 TRP A N 1
ATOM 605 C CA . TRP A 1 79 ? 3.121 -0.159 -0.954 1.00 98.25 79 TRP A CA 1
ATOM 606 C C . TRP A 1 79 ? 3.611 1.221 -0.508 1.00 98.25 79 TRP A C 1
ATOM 608 O O . TRP A 1 79 ? 4.096 1.335 0.611 1.00 98.25 79 TRP A O 1
ATOM 618 N N . LEU A 1 80 ? 3.453 2.268 -1.327 1.00 98.69 80 LEU A N 1
ATOM 619 C CA . LEU A 1 80 ? 3.820 3.639 -0.956 1.00 98.69 80 LEU A CA 1
ATOM 620 C C . LEU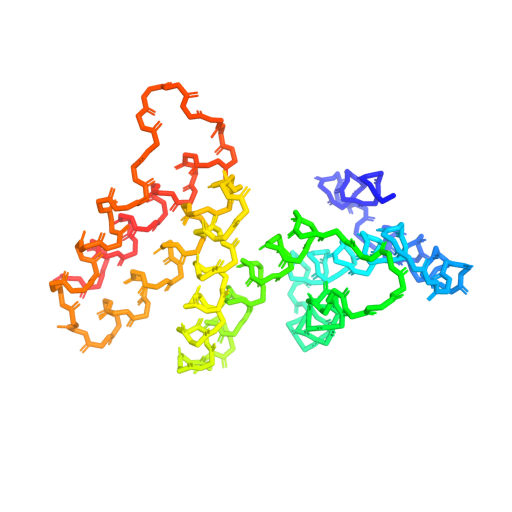 A 1 80 ? 3.003 4.129 0.239 1.00 98.69 80 LEU A C 1
ATOM 622 O O . LEU A 1 80 ? 3.585 4.629 1.196 1.00 98.69 80 LEU A O 1
ATOM 626 N N . ALA A 1 81 ? 1.684 3.926 0.214 1.00 98.69 81 ALA A N 1
ATOM 627 C CA . ALA A 1 81 ? 0.811 4.265 1.331 1.00 98.69 81 ALA A CA 1
ATOM 628 C C . ALA A 1 81 ? 1.262 3.548 2.611 1.00 98.69 81 ALA A C 1
ATOM 630 O O . ALA A 1 81 ? 1.330 4.159 3.676 1.00 98.69 81 ALA A O 1
ATOM 631 N N . ARG A 1 82 ? 1.651 2.268 2.507 1.00 98.12 82 ARG A N 1
ATOM 632 C CA . ARG A 1 82 ? 2.171 1.525 3.658 1.00 98.12 82 ARG A CA 1
ATOM 633 C C . ARG A 1 82 ? 3.499 2.091 4.162 1.00 98.12 82 ARG A C 1
ATOM 635 O O . ARG A 1 82 ? 3.669 2.197 5.371 1.00 98.12 82 ARG A O 1
ATOM 642 N N . THR A 1 83 ? 4.414 2.469 3.271 1.00 98.62 83 THR A N 1
ATOM 643 C CA . THR A 1 83 ? 5.672 3.131 3.648 1.00 98.62 83 THR A CA 1
ATOM 644 C C . THR A 1 83 ? 5.403 4.455 4.361 1.00 98.62 83 THR A C 1
ATOM 646 O O . THR A 1 83 ? 5.939 4.662 5.440 1.00 98.62 83 THR A O 1
ATOM 649 N N . GLN A 1 84 ? 4.522 5.299 3.815 1.00 98.62 84 GLN A N 1
ATOM 650 C CA . GLN A 1 84 ? 4.122 6.580 4.412 1.00 98.62 84 GLN A CA 1
ATOM 651 C C . GLN A 1 84 ? 3.501 6.397 5.800 1.00 98.62 84 GLN A C 1
ATOM 653 O O . GLN A 1 84 ? 3.823 7.127 6.730 1.00 98.62 84 GLN A O 1
ATOM 658 N N . PHE A 1 85 ? 2.654 5.381 5.974 1.00 98.44 85 PHE A N 1
ATOM 659 C CA . PHE A 1 85 ? 2.128 5.026 7.289 1.00 98.44 85 PHE A CA 1
ATOM 660 C C . PHE A 1 85 ? 3.244 4.656 8.277 1.00 98.44 85 PHE A C 1
ATOM 662 O O . PHE A 1 85 ? 3.251 5.150 9.401 1.00 98.44 85 PHE A O 1
ATOM 669 N N . LEU A 1 86 ? 4.205 3.823 7.862 1.00 97.62 86 LEU A N 1
ATOM 670 C CA . LEU A 1 86 ? 5.317 3.394 8.719 1.00 97.62 86 LEU A CA 1
ATOM 671 C C . LEU A 1 86 ? 6.285 4.535 9.067 1.00 97.62 86 LEU A C 1
ATOM 673 O O . LEU A 1 86 ? 6.918 4.478 10.116 1.00 97.62 86 LEU A O 1
ATOM 677 N N . THR A 1 87 ? 6.385 5.567 8.226 1.00 97.38 87 THR A N 1
ATOM 678 C CA . THR A 1 87 ? 7.182 6.776 8.495 1.00 97.38 87 THR A CA 1
ATOM 679 C C . THR A 1 87 ? 6.404 7.869 9.239 1.00 97.38 87 THR A C 1
ATOM 681 O O . THR A 1 87 ? 6.964 8.924 9.526 1.00 97.38 87 THR A O 1
ATOM 684 N N . GLY A 1 88 ? 5.133 7.632 9.591 1.00 97.69 88 GLY A N 1
ATOM 685 C CA . GLY A 1 88 ? 4.289 8.581 10.330 1.00 97.69 88 GLY A CA 1
ATOM 686 C C . GLY A 1 88 ? 3.608 9.651 9.467 1.00 97.69 88 GLY A C 1
ATOM 687 O O . GLY A 1 88 ? 2.968 10.560 9.990 1.00 97.69 88 GLY A O 1
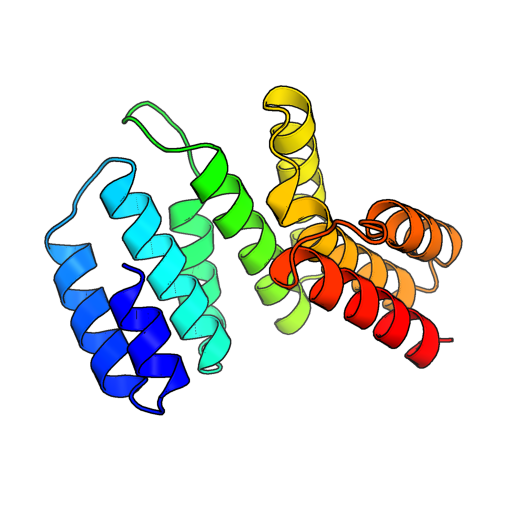ATOM 688 N N . GLU A 1 89 ? 3.687 9.547 8.144 1.00 98.25 89 GLU A N 1
ATOM 689 C CA . GLU A 1 89 ? 3.099 10.487 7.189 1.00 98.25 89 GLU A CA 1
ATOM 690 C C . GLU A 1 89 ? 1.630 10.153 6.884 1.00 98.25 89 GLU A C 1
ATOM 692 O O . GLU A 1 89 ? 1.255 9.806 5.760 1.00 98.25 89 GLU A O 1
ATOM 697 N N . LEU A 1 90 ? 0.782 10.231 7.910 1.00 98.38 90 LEU A N 1
ATOM 698 C CA . LEU A 1 90 ? -0.590 9.713 7.873 1.00 98.38 90 LEU A CA 1
ATOM 699 C C . LEU A 1 90 ? -1.474 10.359 6.786 1.00 98.38 90 LEU A C 1
ATOM 701 O O . LEU A 1 90 ? -2.191 9.651 6.078 1.00 98.38 90 LEU A O 1
ATOM 705 N N . ASP A 1 91 ? -1.403 11.682 6.602 1.00 98.69 91 ASP A N 1
ATOM 706 C CA . ASP A 1 91 ? -2.190 12.384 5.571 1.00 98.69 91 ASP A CA 1
ATOM 707 C C . ASP A 1 91 ? -1.722 12.057 4.149 1.00 98.69 91 ASP A C 1
ATOM 709 O O . ASP A 1 91 ? -2.539 11.890 3.234 1.00 98.69 91 ASP A O 1
ATOM 713 N N . SER A 1 92 ? -0.407 11.909 3.961 1.00 98.50 92 SER A N 1
ATOM 714 C CA . SER A 1 92 ? 0.174 11.449 2.698 1.00 98.50 92 SER A CA 1
ATOM 715 C C . SER A 1 92 ? -0.304 10.035 2.376 1.00 98.50 92 SER A C 1
ATOM 717 O O . SER A 1 92 ? -0.708 9.771 1.244 1.00 98.50 92 SER A O 1
ATOM 719 N N . ALA A 1 93 ? -0.334 9.146 3.376 1.00 98.69 93 ALA A N 1
ATOM 720 C CA . ALA A 1 93 ? -0.818 7.778 3.217 1.00 98.69 93 ALA A CA 1
ATOM 721 C C . ALA A 1 93 ? -2.284 7.739 2.757 1.00 98.69 93 ALA A C 1
ATOM 723 O O . ALA A 1 93 ? -2.591 7.066 1.771 1.00 98.69 93 ALA A O 1
ATOM 724 N N . LEU A 1 94 ? -3.180 8.498 3.403 1.00 98.81 94 LEU A N 1
ATOM 725 C CA . LEU A 1 94 ? -4.591 8.582 2.999 1.00 98.81 94 LEU A CA 1
ATOM 726 C C . LEU A 1 94 ? -4.772 9.217 1.615 1.00 98.81 94 LEU A C 1
ATOM 728 O O . LEU A 1 94 ? -5.606 8.764 0.830 1.00 98.81 94 LEU A O 1
ATOM 732 N N . THR A 1 95 ? -3.964 10.223 1.276 1.00 98.69 95 THR A N 1
ATOM 733 C CA . THR A 1 95 ? -3.974 10.822 -0.066 1.00 98.69 95 THR A CA 1
ATOM 734 C C . THR A 1 95 ? -3.586 9.794 -1.128 1.00 98.69 95 THR A C 1
ATOM 736 O O . THR A 1 95 ? -4.313 9.624 -2.106 1.00 98.69 95 THR A O 1
ATOM 739 N N . THR A 1 96 ? -2.504 9.044 -0.904 1.00 98.56 96 THR A N 1
ATOM 740 C CA . THR A 1 96 ? -2.063 7.965 -1.798 1.00 98.56 96 THR A CA 1
ATOM 741 C C . THR A 1 96 ? -3.122 6.868 -1.935 1.00 98.56 96 THR A C 1
ATOM 743 O O . THR A 1 96 ? -3.324 6.357 -3.040 1.00 98.56 96 THR A O 1
ATOM 746 N N . VAL A 1 97 ? -3.813 6.509 -0.843 1.00 98.69 97 VAL A N 1
ATOM 747 C CA . VAL A 1 97 ? -4.926 5.547 -0.880 1.00 98.69 97 VAL A CA 1
ATOM 748 C C . VAL A 1 97 ? -6.045 6.050 -1.783 1.00 98.69 97 VAL A C 1
ATOM 750 O O . VAL A 1 97 ? -6.409 5.346 -2.721 1.00 98.69 97 VAL A O 1
ATOM 753 N N . ARG A 1 98 ? -6.529 7.275 -1.567 1.00 98.38 98 ARG A N 1
ATOM 754 C CA . ARG A 1 98 ? -7.614 7.864 -2.359 1.00 98.38 98 ARG A CA 1
ATOM 755 C C . ARG A 1 98 ? -7.280 7.919 -3.851 1.00 98.38 98 ARG A C 1
ATOM 757 O O . ARG A 1 98 ? -8.079 7.488 -4.675 1.00 98.38 98 ARG A O 1
ATOM 764 N N . GLU A 1 99 ? -6.077 8.363 -4.216 1.00 97.62 99 GLU A N 1
ATOM 765 C CA . GLU A 1 99 ? -5.646 8.364 -5.622 1.00 97.62 99 GLU A CA 1
ATOM 766 C C . GLU A 1 99 ? -5.586 6.956 -6.233 1.00 97.62 99 GLU A C 1
ATOM 768 O O . GLU A 1 99 ? -5.809 6.768 -7.435 1.00 97.62 99 GLU A O 1
ATOM 773 N N . ALA A 1 100 ? -5.213 5.957 -5.429 1.00 97.50 100 ALA A N 1
ATOM 774 C CA . ALA A 1 100 ? -5.209 4.575 -5.870 1.00 97.50 100 ALA A CA 1
ATOM 775 C C . ALA A 1 100 ? -6.638 4.089 -6.106 1.00 97.50 100 ALA A C 1
ATOM 777 O O . ALA A 1 100 ? -6.884 3.510 -7.158 1.00 97.50 100 ALA A O 1
ATOM 778 N N . GLU A 1 101 ? -7.564 4.362 -5.187 1.00 97.19 101 GLU A N 1
ATOM 779 C CA . GLU A 1 101 ? -8.981 4.015 -5.319 1.00 97.19 101 GLU A CA 1
ATOM 78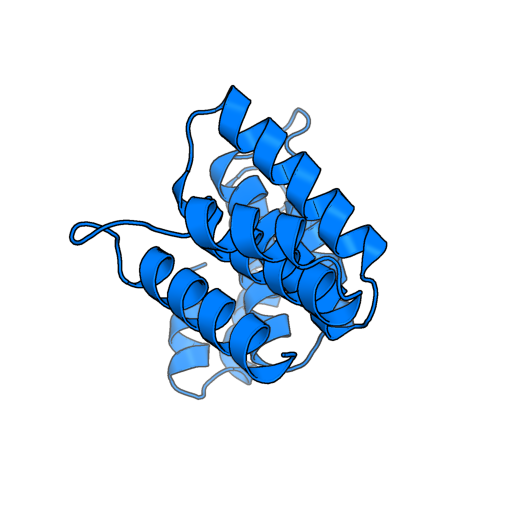0 C C . GLU A 1 101 ? -9.604 4.659 -6.565 1.00 97.19 101 GLU A C 1
ATOM 782 O O . GLU A 1 101 ? -10.190 3.952 -7.379 1.00 97.19 101 GLU A O 1
ATOM 787 N N . GLU A 1 102 ? -9.343 5.941 -6.831 1.00 96.62 102 GLU A N 1
ATOM 788 C CA . GLU A 1 102 ? -9.777 6.603 -8.072 1.00 96.62 102 GLU A CA 1
ATOM 789 C C . GLU A 1 102 ? -9.232 5.905 -9.335 1.00 96.62 102 GLU A C 1
ATOM 791 O O . GLU A 1 102 ? -9.890 5.821 -10.378 1.00 96.62 102 GLU A O 1
ATOM 796 N N . LEU A 1 103 ? -7.999 5.386 -9.286 1.00 95.00 103 LEU A N 1
ATOM 797 C CA . LEU A 1 103 ? -7.440 4.594 -10.380 1.00 95.00 103 LEU A CA 1
ATOM 798 C C . LEU A 1 103 ? -8.072 3.195 -10.465 1.00 95.00 103 LEU A C 1
ATOM 800 O O . LEU A 1 103 ? -8.239 2.683 -11.576 1.00 95.00 103 LEU A O 1
ATOM 804 N N . GLN A 1 104 ? -8.427 2.577 -9.339 1.00 95.88 104 GLN A N 1
ATOM 805 C CA . GLN A 1 104 ? -9.151 1.307 -9.312 1.00 95.88 104 GLN A CA 1
ATOM 806 C C . GLN A 1 104 ? -10.531 1.461 -9.945 1.00 95.88 104 GLN A C 1
ATOM 808 O O . GLN A 1 104 ? -10.859 0.671 -10.826 1.00 95.88 104 GLN A O 1
ATOM 813 N N . ASP A 1 105 ? -11.264 2.517 -9.599 1.00 96.00 105 ASP A N 1
ATOM 814 C CA . ASP A 1 105 ? -12.592 2.805 -10.142 1.00 96.00 105 ASP A CA 1
ATOM 815 C C . ASP A 1 105 ? -12.544 2.998 -11.661 1.00 96.00 105 ASP A C 1
ATOM 817 O O . ASP A 1 105 ? -13.333 2.412 -12.400 1.00 96.00 105 ASP A O 1
ATOM 821 N N . ARG A 1 106 ? -11.550 3.743 -12.163 1.00 94.88 106 ARG A N 1
ATOM 822 C CA . ARG A 1 106 ? -11.380 3.955 -13.611 1.00 94.88 106 ARG A CA 1
ATOM 823 C C . ARG A 1 106 ? -10.951 2.707 -14.383 1.00 94.88 106 ARG A C 1
ATOM 825 O O . ARG A 1 106 ? -11.204 2.628 -15.581 1.00 94.88 106 ARG A O 1
ATOM 832 N N . THR A 1 107 ? -10.230 1.778 -13.755 1.00 94.12 107 THR A N 1
ATOM 833 C CA . THR A 1 107 ? -9.596 0.643 -14.460 1.00 94.12 107 THR A CA 1
ATOM 834 C C . THR A 1 107 ? -10.247 -0.709 -14.185 1.00 94.12 107 THR A C 1
ATOM 836 O O . THR A 1 107 ? -9.962 -1.668 -14.900 1.00 94.12 107 THR A O 1
ATOM 839 N N . GLY A 1 108 ? -11.070 -0.817 -13.141 1.00 94.81 108 GLY A N 1
ATOM 840 C CA . GLY A 1 108 ? -11.634 -2.074 -12.646 1.00 94.81 108 GLY A CA 1
ATOM 841 C C . GLY A 1 108 ? -10.613 -3.017 -11.993 1.00 94.81 108 GLY A C 1
ATOM 842 O O . GLY A 1 108 ? -10.917 -4.183 -11.744 1.00 94.81 108 GLY A O 1
ATOM 843 N N . ILE A 1 109 ? -9.378 -2.570 -11.729 1.00 93.50 109 ILE A N 1
ATOM 844 C CA . ILE A 1 109 ? -8.311 -3.429 -11.191 1.00 93.50 109 ILE A CA 1
ATOM 845 C C . ILE A 1 109 ? -8.321 -3.385 -9.656 1.00 93.50 109 ILE A C 1
ATOM 847 O O . ILE A 1 109 ? -7.699 -2.530 -9.030 1.00 93.50 109 ILE A O 1
ATOM 851 N N . LEU A 1 110 ? -8.969 -4.367 -9.031 1.00 93.25 110 LEU A N 1
ATOM 852 C CA . LEU A 1 110 ? -9.213 -4.365 -7.578 1.00 93.25 110 LEU A CA 1
ATOM 853 C C . LEU A 1 110 ? -8.173 -5.124 -6.733 1.00 93.25 110 LEU A C 1
ATOM 855 O O . LEU A 1 110 ? -8.263 -5.142 -5.509 1.00 93.25 110 LEU A O 1
ATOM 859 N N . LEU A 1 111 ? -7.156 -5.729 -7.359 1.00 93.00 111 LEU A N 1
ATOM 860 C CA . LEU A 1 111 ? -6.224 -6.660 -6.697 1.00 93.00 111 LEU A CA 1
ATOM 861 C C . LEU A 1 111 ? -5.496 -6.069 -5.470 1.00 93.00 111 LEU A C 1
ATOM 863 O O . LEU A 1 111 ? -5.153 -6.807 -4.553 1.00 93.00 111 LEU A O 1
ATOM 867 N N . THR A 1 112 ? -5.256 -4.757 -5.447 1.00 96.19 112 THR A N 1
ATOM 868 C CA . THR A 1 112 ? -4.559 -4.052 -4.356 1.00 96.19 112 THR A CA 1
ATOM 869 C C . THR A 1 112 ? -5.499 -3.433 -3.319 1.00 96.19 112 THR A C 1
ATOM 871 O O . THR A 1 112 ? -5.016 -2.876 -2.337 1.00 96.19 112 THR A O 1
ATOM 874 N N . GLY A 1 113 ? -6.820 -3.527 -3.509 1.00 96.81 113 GLY A N 1
ATOM 875 C CA . GLY A 1 113 ? -7.829 -2.876 -2.659 1.00 96.81 113 GLY A CA 1
ATOM 876 C C . GLY A 1 113 ? -7.695 -3.207 -1.165 1.00 96.81 113 GLY A C 1
ATOM 877 O O . GLY A 1 113 ? -7.652 -2.287 -0.349 1.00 96.81 113 GLY A O 1
ATOM 878 N N . PRO A 1 114 ? -7.523 -4.484 -0.781 1.00 97.00 114 PRO A N 1
ATOM 879 C CA . PRO A 1 114 ? -7.328 -4.848 0.624 1.00 97.00 114 PRO A CA 1
ATOM 880 C C . PRO A 1 114 ? -6.037 -4.295 1.240 1.00 97.00 114 PRO A C 1
ATOM 882 O O . PRO A 1 114 ? -6.019 -3.957 2.418 1.00 97.00 114 PRO A O 1
ATOM 885 N N . LEU A 1 115 ? -4.957 -4.163 0.458 1.00 97.50 115 LEU A N 1
ATOM 886 C CA . LEU A 1 115 ? -3.695 -3.573 0.928 1.00 97.50 115 LEU A CA 1
ATOM 887 C C . LEU A 1 115 ? -3.827 -2.062 1.164 1.00 97.50 115 LEU A C 1
ATOM 889 O O . LEU A 1 115 ? -3.308 -1.540 2.151 1.00 97.50 115 LEU A O 1
ATOM 893 N N . LEU A 1 116 ? -4.565 -1.375 0.292 1.00 98.38 116 LEU A N 1
ATOM 894 C CA . LEU A 1 116 ? -4.925 0.032 0.469 1.00 98.38 116 LEU A CA 1
ATOM 895 C C . LEU A 1 116 ? -5.804 0.218 1.713 1.00 98.38 116 LEU A C 1
ATOM 897 O O . LEU A 1 116 ? -5.491 1.034 2.578 1.00 98.38 116 LEU A O 1
ATOM 901 N N . SER A 1 117 ? -6.843 -0.613 1.842 1.00 98.25 117 SER A N 1
ATOM 902 C CA . SER A 1 117 ? -7.782 -0.576 2.968 1.00 98.25 117 SER A CA 1
ATOM 903 C C . SER A 1 117 ? -7.113 -0.888 4.303 1.00 98.25 117 SER A C 1
ATOM 905 O O . SER A 1 117 ? -7.461 -0.274 5.302 1.00 98.25 117 SER A O 1
ATOM 907 N N . TRP A 1 118 ? -6.112 -1.775 4.335 1.00 98.38 118 TRP A N 1
ATOM 908 C CA . TRP A 1 118 ? -5.312 -2.006 5.540 1.00 98.38 118 TRP A CA 1
ATOM 909 C C . TRP A 1 118 ? -4.640 -0.722 6.029 1.00 98.38 118 TRP A C 1
ATOM 911 O O . TRP A 1 118 ? -4.723 -0.391 7.211 1.00 98.38 118 TRP A O 1
ATOM 921 N N . THR A 1 119 ? -4.014 0.027 5.124 1.00 98.62 119 THR A N 1
ATOM 922 C CA . THR A 1 119 ? -3.356 1.283 5.494 1.00 98.62 119 THR A CA 1
ATOM 923 C C . THR A 1 119 ? -4.372 2.318 5.973 1.00 98.62 119 THR A C 1
ATOM 925 O O . THR A 1 119 ? -4.184 2.890 7.043 1.00 98.62 119 THR A O 1
ATOM 928 N N . ALA A 1 120 ? -5.463 2.523 5.233 1.00 98.69 120 ALA A N 1
ATOM 929 C CA . ALA A 1 120 ? -6.481 3.500 5.610 1.00 98.69 120 ALA A CA 1
ATOM 930 C C . ALA A 1 120 ? -7.157 3.161 6.946 1.00 98.69 120 ALA A C 1
ATOM 932 O O . ALA A 1 120 ? -7.241 4.023 7.816 1.00 98.69 120 ALA A O 1
ATOM 933 N N . ALA A 1 121 ? -7.545 1.899 7.160 1.00 98.62 121 ALA A N 1
ATOM 934 C CA . ALA A 1 121 ? -8.125 1.453 8.425 1.00 98.62 121 ALA A CA 1
ATOM 935 C C . ALA A 1 121 ? -7.176 1.695 9.607 1.00 98.62 121 ALA A C 1
ATOM 937 O O . ALA A 1 121 ? -7.613 2.166 10.652 1.00 98.62 121 ALA A O 1
ATOM 938 N N . ALA A 1 122 ? -5.875 1.431 9.436 1.00 98.44 122 ALA A N 1
ATOM 939 C CA . ALA A 1 122 ? -4.884 1.686 10.476 1.00 98.44 122 ALA A CA 1
ATOM 940 C C . ALA A 1 122 ? -4.731 3.187 10.782 1.00 98.44 122 ALA A C 1
ATOM 942 O O . ALA A 1 122 ? -4.664 3.560 11.949 1.00 98.44 122 ALA A O 1
ATOM 943 N N . VAL A 1 123 ? -4.713 4.057 9.762 1.00 98.56 123 VAL A N 1
ATOM 944 C CA . VAL A 1 123 ? -4.658 5.516 9.970 1.00 98.56 123 VAL A CA 1
ATOM 945 C C . VAL A 1 123 ? -5.905 6.015 10.703 1.00 98.56 123 VAL A C 1
ATOM 947 O O . VAL A 1 123 ? -5.778 6.730 11.694 1.00 98.56 123 VAL A O 1
ATOM 950 N N . HIS A 1 124 ? -7.097 5.627 10.246 1.00 98.62 124 HIS A N 1
ATOM 951 C CA . HIS A 1 124 ? -8.358 6.040 10.865 1.00 98.62 124 HIS A CA 1
ATOM 952 C C . HIS A 1 124 ? -8.475 5.536 12.309 1.00 98.62 124 HIS A C 1
ATOM 954 O O . HIS A 1 124 ? -8.853 6.298 13.196 1.00 98.62 124 HIS A O 1
ATOM 960 N N . ALA A 1 125 ? -8.059 4.296 12.582 1.00 98.19 125 ALA A N 1
ATOM 961 C CA . ALA A 1 125 ? -8.025 3.756 13.939 1.00 98.19 125 ALA A CA 1
ATOM 962 C C . ALA A 1 125 ? -7.081 4.544 14.863 1.00 98.19 125 ALA A C 1
ATOM 964 O O . ALA A 1 125 ? -7.475 4.895 15.971 1.00 98.19 125 ALA A O 1
ATOM 965 N N . LEU A 1 126 ? -5.878 4.910 14.398 1.00 97.50 126 LEU A N 1
ATOM 966 C CA . LEU A 1 126 ? -4.953 5.759 15.168 1.00 97.50 126 LEU A CA 1
ATOM 967 C C . LEU A 1 126 ? -5.535 7.143 15.493 1.00 97.50 126 LEU A C 1
ATOM 969 O O . LEU A 1 126 ? -5.143 7.756 16.484 1.00 97.50 126 LEU A O 1
ATOM 973 N N . ARG A 1 127 ? -6.457 7.642 14.664 1.00 97.50 127 ARG A N 1
ATOM 974 C CA . ARG A 1 127 ? -7.158 8.919 14.867 1.00 97.50 127 ARG A CA 1
ATOM 975 C C . ARG A 1 127 ? -8.434 8.794 15.704 1.00 97.50 127 ARG A C 1
ATOM 977 O O . ARG A 1 127 ? -9.036 9.814 16.023 1.00 97.50 127 ARG A O 1
ATOM 984 N N . GLY A 1 128 ? -8.859 7.578 16.054 1.00 97.81 128 GLY A N 1
ATOM 985 C CA . GLY A 1 128 ? -10.155 7.327 16.692 1.00 97.81 128 GLY A CA 1
ATOM 986 C C . GLY A 1 128 ? -11.356 7.522 15.756 1.00 97.81 128 GLY A C 1
ATOM 987 O O . GLY A 1 128 ? -12.485 7.672 16.218 1.00 97.81 128 GLY A O 1
ATOM 988 N N . GLU A 1 129 ? -11.134 7.527 14.441 1.00 98.31 129 GLU A N 1
ATOM 989 C CA . GLU A 1 129 ? -12.157 7.690 13.402 1.00 98.31 129 GLU A CA 1
ATOM 990 C C . GLU A 1 129 ? -12.804 6.328 13.084 1.00 98.31 129 GLU A C 1
ATOM 992 O O . GLU A 1 129 ? -12.644 5.770 11.996 1.00 98.31 129 GLU A O 1
ATOM 997 N N . TRP A 1 130 ? -13.507 5.756 14.066 1.00 98.06 130 TRP A N 1
ATOM 998 C CA . TRP A 1 130 ? -13.969 4.362 14.032 1.00 98.06 130 TRP A CA 1
ATOM 999 C C . TRP A 1 130 ? -14.884 4.031 12.851 1.00 98.06 130 TRP A C 1
ATOM 1001 O O . TRP A 1 130 ? -14.682 3.007 12.207 1.00 98.06 130 TRP A O 1
ATOM 1011 N N . ASP A 1 131 ? -15.822 4.917 12.507 1.00 98.25 131 ASP A N 1
ATOM 1012 C CA . ASP A 1 131 ? -16.733 4.699 11.375 1.00 98.25 131 ASP A CA 1
ATOM 1013 C C . ASP A 1 131 ? -15.971 4.585 10.043 1.00 98.25 131 ASP A C 1
ATOM 1015 O O . ASP A 1 131 ? -16.288 3.748 9.194 1.00 98.25 131 ASP A O 1
ATOM 1019 N N . ALA A 1 132 ? -14.923 5.398 9.866 1.00 98.00 132 ALA A N 1
ATOM 1020 C CA . ALA A 1 132 ? -14.071 5.352 8.681 1.00 98.00 132 ALA A CA 1
ATOM 1021 C C . ALA A 1 132 ? -13.184 4.097 8.674 1.00 98.00 132 ALA A C 1
ATOM 1023 O O . ALA A 1 132 ? -13.015 3.457 7.632 1.00 98.00 132 ALA A O 1
ATOM 1024 N N . ALA A 1 133 ? -12.658 3.702 9.838 1.00 98.25 133 ALA A N 1
ATOM 1025 C CA . ALA A 1 133 ? -11.905 2.461 9.978 1.00 98.25 133 ALA A CA 1
ATOM 1026 C C . ALA A 1 133 ? -12.768 1.238 9.613 1.00 98.25 133 ALA A C 1
ATOM 1028 O O . ALA A 1 133 ? -12.354 0.424 8.784 1.00 98.25 133 ALA A O 1
ATOM 1029 N N . ASP A 1 134 ? -13.989 1.151 10.146 1.00 97.88 134 ASP A N 1
ATOM 1030 C CA . ASP A 1 134 ? -14.933 0.059 9.885 1.00 97.88 134 ASP A CA 1
ATOM 1031 C C . ASP A 1 134 ? -15.372 0.012 8.413 1.00 97.88 134 ASP A C 1
ATOM 1033 O O . ASP A 1 134 ? -15.447 -1.069 7.817 1.00 97.88 134 ASP A O 1
ATOM 1037 N N . ALA A 1 135 ? -15.572 1.169 7.773 1.00 97.88 135 ALA A N 1
ATOM 1038 C CA . ALA A 1 135 ? -15.848 1.239 6.339 1.00 97.88 135 ALA A CA 1
ATOM 1039 C C . ALA A 1 135 ? -14.715 0.613 5.502 1.00 97.88 135 ALA A C 1
ATOM 1041 O O . ALA A 1 135 ? -14.975 -0.135 4.552 1.00 97.88 135 ALA A O 1
ATOM 1042 N N . HIS A 1 136 ? -13.452 0.851 5.870 1.00 97.69 136 HIS A N 1
ATOM 1043 C CA . HIS A 1 136 ? -12.313 0.216 5.207 1.00 97.69 136 HIS A CA 1
ATOM 1044 C C . HIS A 1 136 ? -12.174 -1.274 5.542 1.00 97.69 136 HIS A C 1
ATOM 1046 O O . HIS A 1 136 ? -11.777 -2.046 4.666 1.00 97.69 136 HIS A O 1
ATOM 1052 N N . LEU A 1 137 ? -12.553 -1.720 6.745 1.00 96.62 137 LEU A N 1
ATOM 1053 C CA . LEU A 1 137 ? -12.610 -3.153 7.053 1.00 96.62 137 LEU A CA 1
ATOM 1054 C C . LEU A 1 137 ? -13.595 -3.882 6.135 1.00 96.62 137 LEU A C 1
ATOM 1056 O O . LEU A 1 137 ? -13.233 -4.913 5.566 1.00 96.62 137 LEU A O 1
ATOM 1060 N N . LEU A 1 138 ? -14.787 -3.318 5.923 1.00 95.31 138 LEU A N 1
ATOM 1061 C CA . LEU A 1 138 ? -15.783 -3.867 4.999 1.00 95.31 138 LEU A CA 1
ATOM 1062 C C . LEU A 1 138 ? -15.260 -3.910 3.556 1.00 95.31 138 LEU A C 1
ATOM 1064 O O . LEU A 1 138 ? -15.389 -4.933 2.887 1.00 95.31 138 LEU A O 1
ATOM 1068 N N . ARG A 1 139 ? -14.603 -2.840 3.086 1.00 92.12 139 ARG A N 1
ATOM 1069 C CA . ARG A 1 139 ? -13.984 -2.790 1.743 1.00 92.12 139 ARG A CA 1
ATOM 1070 C C . ARG A 1 139 ? -12.826 -3.778 1.570 1.00 92.12 139 ARG A C 1
ATOM 1072 O O . ARG A 1 139 ? -12.528 -4.177 0.447 1.00 92.12 139 ARG A O 1
ATOM 1079 N N . SER A 1 140 ? -12.159 -4.160 2.660 1.00 92.25 140 SER A N 1
ATOM 1080 C CA . SER A 1 140 ? -11.040 -5.108 2.636 1.00 92.25 140 SER A CA 1
ATOM 1081 C C . SER A 1 140 ? -11.468 -6.576 2.557 1.00 92.25 140 SER A C 1
ATOM 1083 O O . SER A 1 140 ? -10.612 -7.439 2.330 1.00 92.25 140 SER A O 1
ATOM 1085 N N . ASP A 1 141 ? -12.759 -6.878 2.740 1.00 88.25 141 ASP A N 1
ATOM 1086 C CA . ASP A 1 141 ? -13.255 -8.245 2.653 1.00 88.25 141 ASP A CA 1
ATOM 1087 C C . ASP A 1 141 ? -13.203 -8.748 1.206 1.00 88.25 141 ASP A C 1
ATOM 1089 O O . ASP A 1 141 ? -13.665 -8.117 0.258 1.00 88.25 141 ASP A O 1
ATOM 1093 N N . THR A 1 142 ? -12.593 -9.914 1.035 1.00 84.81 142 THR A N 1
ATOM 1094 C CA . THR A 1 142 ? -12.343 -10.538 -0.272 1.00 84.81 142 THR A CA 1
ATOM 1095 C C . THR A 1 142 ? -13.131 -11.830 -0.441 1.00 84.81 142 THR A C 1
ATOM 1097 O O . THR A 1 142 ? -13.014 -12.495 -1.472 1.00 84.81 142 THR A O 1
ATOM 1100 N N . GLY A 1 143 ? -13.933 -12.194 0.567 1.00 79.75 143 GLY A N 1
ATOM 1101 C CA . GLY A 1 143 ? -14.669 -13.445 0.614 1.00 79.75 143 GLY A CA 1
ATOM 1102 C C . GLY A 1 143 ? -13.765 -14.683 0.597 1.00 79.75 143 GLY A C 1
ATOM 1103 O O . GLY A 1 143 ? -12.539 -14.625 0.731 1.00 79.75 143 GLY A O 1
ATOM 1104 N N . ALA A 1 144 ? -14.385 -15.851 0.420 1.00 73.69 144 ALA A N 1
ATOM 1105 C CA . ALA A 1 144 ? -13.689 -17.139 0.458 1.00 73.69 144 ALA A CA 1
ATOM 1106 C C . ALA A 1 144 ? -12.790 -17.404 -0.768 1.00 73.69 144 ALA A C 1
ATOM 1108 O O . ALA A 1 144 ? -11.874 -18.221 -0.689 1.00 73.69 144 ALA A O 1
ATOM 1109 N N . SER A 1 145 ? -13.033 -16.722 -1.890 1.00 75.12 145 SER A N 1
ATOM 1110 C CA . SER A 1 145 ? -12.313 -16.914 -3.157 1.00 75.12 145 SER A CA 1
ATOM 1111 C C . SER A 1 145 ? -11.128 -15.960 -3.354 1.00 75.12 145 SER A C 1
ATOM 1113 O O . SER A 1 145 ? -10.420 -16.067 -4.357 1.00 75.12 145 SER A O 1
ATOM 1115 N N . GLY A 1 146 ? -10.883 -15.043 -2.412 1.00 84.31 146 GLY A N 1
ATOM 1116 C CA . GLY A 1 146 ? -9.777 -14.094 -2.483 1.00 84.31 146 GLY A CA 1
ATOM 1117 C C . GLY A 1 146 ? -8.405 -14.774 -2.475 1.00 84.31 146 GLY A C 1
ATOM 1118 O O . GLY A 1 146 ? -8.136 -15.685 -1.686 1.00 84.31 146 GLY A O 1
ATOM 1119 N N . TYR A 1 147 ? -7.488 -14.293 -3.319 1.00 91.06 147 TYR A N 1
ATOM 1120 C CA . TYR A 1 147 ? -6.098 -14.748 -3.295 1.00 91.06 147 TYR A CA 1
ATOM 1121 C C . TYR A 1 147 ? -5.453 -14.465 -1.926 1.00 91.06 147 TYR A C 1
ATOM 1123 O O . TYR A 1 147 ? -5.765 -13.444 -1.309 1.00 91.06 147 TYR A O 1
ATOM 1131 N N . PRO A 1 148 ? -4.486 -15.278 -1.458 1.00 90.56 148 PRO A N 1
ATOM 1132 C CA . PRO A 1 148 ? -3.800 -15.024 -0.187 1.00 90.56 148 PRO A CA 1
ATOM 1133 C C . PRO A 1 148 ? -3.218 -13.608 -0.071 1.00 90.56 148 PRO A C 1
ATOM 1135 O O . PRO A 1 148 ? -3.322 -12.981 0.978 1.00 90.56 148 PRO A O 1
ATOM 1138 N N . ILE A 1 149 ? -2.687 -13.069 -1.174 1.00 89.12 149 ILE A N 1
ATOM 1139 C CA . ILE A 1 149 ? -2.132 -11.710 -1.235 1.00 89.12 149 ILE A CA 1
ATOM 1140 C C . ILE A 1 149 ? -3.177 -10.602 -1.003 1.00 89.12 149 ILE A C 1
ATOM 1142 O O . ILE A 1 149 ? -2.817 -9.487 -0.647 1.00 89.12 149 ILE A O 1
ATOM 1146 N N . MET A 1 150 ? -4.462 -10.912 -1.180 1.00 93.56 150 MET A N 1
ATOM 1147 C CA . MET A 1 150 ? -5.592 -10.032 -0.878 1.00 93.56 150 MET A CA 1
ATOM 1148 C C . MET A 1 150 ? -6.132 -10.277 0.538 1.00 93.56 150 MET A C 1
ATOM 1150 O O . MET A 1 150 ? -6.436 -9.332 1.258 1.00 93.56 150 MET A O 1
ATOM 1154 N N . ARG A 1 151 ? -6.206 -11.545 0.961 1.00 94.00 151 ARG A N 1
ATOM 1155 C CA . ARG A 1 151 ? -6.751 -11.937 2.270 1.00 94.00 151 ARG A CA 1
ATOM 1156 C C . ARG A 1 151 ? -5.877 -11.495 3.441 1.00 94.00 151 ARG A C 1
ATOM 1158 O O . ARG A 1 151 ? -6.407 -11.050 4.454 1.00 94.00 151 ARG A O 1
ATOM 1165 N N . ILE A 1 152 ? -4.553 -11.622 3.317 1.00 94.06 152 ILE A N 1
ATOM 1166 C CA . ILE A 1 152 ? -3.615 -11.282 4.398 1.00 94.06 152 ILE A CA 1
ATOM 1167 C C . ILE A 1 152 ? -3.763 -9.808 4.818 1.00 94.06 152 ILE A C 1
ATOM 1169 O O . ILE A 1 152 ? -3.970 -9.575 6.007 1.00 94.06 152 ILE A O 1
ATOM 1173 N N . PRO A 1 153 ? -3.745 -8.817 3.901 1.00 96.38 153 PRO A N 1
ATOM 1174 C CA . PRO A 1 153 ? -3.986 -7.427 4.279 1.00 96.38 153 PRO A CA 1
ATOM 1175 C C . PRO A 1 153 ? -5.319 -7.180 4.989 1.00 96.38 153 PRO A C 1
ATOM 1177 O O . PRO A 1 153 ? -5.334 -6.459 5.977 1.00 96.38 153 PRO A O 1
ATOM 1180 N N . GLY A 1 154 ? -6.419 -7.806 4.552 1.00 95.19 154 GLY A N 1
ATOM 1181 C CA . GLY A 1 154 ? -7.716 -7.656 5.227 1.00 95.19 154 GLY A CA 1
ATOM 1182 C C . GLY A 1 154 ? -7.698 -8.171 6.673 1.00 95.19 154 GLY A C 1
ATOM 1183 O O . GLY A 1 154 ? -8.238 -7.536 7.576 1.00 95.19 154 GLY A O 1
ATOM 1184 N N . LEU A 1 155 ? -7.006 -9.286 6.932 1.00 95.56 155 LEU A N 1
ATOM 1185 C CA . LEU A 1 155 ? -6.812 -9.793 8.296 1.00 95.56 155 LEU A CA 1
ATOM 1186 C C . LEU A 1 155 ? -5.946 -8.852 9.144 1.00 95.56 155 LEU A C 1
ATOM 1188 O O . LEU A 1 155 ? -6.266 -8.616 10.307 1.00 95.56 155 LEU A O 1
ATOM 1192 N N . LEU A 1 156 ? -4.883 -8.288 8.565 1.00 96.88 156 LEU A N 1
ATOM 1193 C CA . LEU A 1 156 ? -4.021 -7.321 9.249 1.00 96.88 156 LEU A CA 1
ATOM 1194 C C . LEU A 1 156 ? -4.758 -6.010 9.549 1.00 96.88 156 LEU A C 1
ATOM 1196 O O . LEU A 1 156 ? -4.570 -5.448 10.623 1.00 96.88 156 LEU A O 1
ATOM 1200 N N . ALA A 1 157 ? -5.639 -5.559 8.653 1.00 97.25 157 ALA A N 1
ATOM 1201 C CA . ALA A 1 157 ? -6.510 -4.411 8.886 1.00 97.25 157 ALA A CA 1
ATOM 1202 C C . ALA A 1 157 ? -7.370 -4.621 10.137 1.00 97.25 157 ALA A C 1
ATOM 1204 O O . ALA A 1 157 ? -7.363 -3.790 11.042 1.00 97.25 157 ALA A O 1
ATOM 1205 N N . ARG A 1 158 ? -8.039 -5.776 10.229 1.00 96.31 158 ARG A N 1
ATOM 1206 C CA . ARG A 1 158 ? -8.859 -6.135 11.395 1.00 96.31 158 ARG A CA 1
ATOM 1207 C C . ARG A 1 158 ? -8.040 -6.209 12.678 1.00 96.31 158 ARG A C 1
ATOM 1209 O O . ARG A 1 158 ? -8.507 -5.735 13.706 1.00 96.31 158 ARG A O 1
ATOM 1216 N N . ALA A 1 159 ? -6.842 -6.790 12.617 1.00 96.81 159 ALA A N 1
ATOM 1217 C CA . ALA A 1 159 ? -5.951 -6.875 13.769 1.00 96.81 159 ALA A CA 1
ATOM 1218 C C . ALA A 1 159 ? -5.560 -5.481 14.286 1.00 96.81 159 ALA A C 1
ATOM 1220 O O . ALA A 1 159 ? -5.697 -5.225 15.475 1.00 96.81 159 ALA A O 1
ATOM 1221 N N . HIS A 1 160 ? -5.165 -4.565 13.397 1.00 95.50 160 HIS A N 1
ATOM 1222 C CA . HIS A 1 160 ? -4.803 -3.198 13.780 1.00 95.50 160 HIS A CA 1
ATOM 1223 C C . HIS A 1 160 ? -5.965 -2.417 14.398 1.00 95.50 160 HIS A C 1
ATOM 1225 O O . HIS A 1 160 ? -5.776 -1.743 15.405 1.00 95.50 160 HIS A O 1
ATOM 1231 N N . VAL A 1 161 ? -7.163 -2.497 13.810 1.00 97.44 161 VAL A N 1
ATOM 1232 C CA . VAL A 1 161 ? -8.338 -1.803 14.364 1.00 97.44 161 VAL A CA 1
ATOM 1233 C C . VAL A 1 161 ? -8.706 -2.374 15.735 1.00 97.44 161 VAL A C 1
ATOM 1235 O O . VAL A 1 161 ? -9.033 -1.613 16.639 1.00 97.44 161 VAL A O 1
ATOM 1238 N N . ALA A 1 162 ? -8.622 -3.696 15.909 1.00 97.00 162 ALA A N 1
ATOM 1239 C CA . ALA A 1 162 ? -8.897 -4.345 17.188 1.00 97.00 162 ALA A CA 1
ATOM 1240 C C . ALA A 1 162 ? -7.857 -4.020 18.272 1.00 97.00 162 ALA A C 1
ATOM 1242 O O . ALA A 1 162 ? -8.209 -3.997 19.441 1.00 97.00 162 ALA A O 1
ATOM 1243 N N . GLU A 1 163 ? -6.595 -3.789 17.904 1.00 96.25 163 GLU A N 1
ATOM 1244 C CA . GLU A 1 163 ? -5.530 -3.404 18.841 1.00 96.25 163 GLU A CA 1
ATOM 1245 C C . GLU A 1 163 ? -5.660 -1.949 19.319 1.00 96.25 163 GLU A C 1
ATOM 1247 O O . GLU A 1 163 ? -5.323 -1.640 20.457 1.00 96.25 163 GLU A O 1
ATOM 1252 N N . ALA A 1 164 ? -6.144 -1.052 18.456 1.00 94.38 164 ALA A N 1
ATOM 1253 C CA . ALA A 1 164 ? -6.289 0.368 18.772 1.00 94.38 164 ALA A CA 1
ATOM 1254 C C . ALA A 1 164 ? -7.516 0.695 19.646 1.00 94.38 164 ALA A C 1
ATOM 1256 O O . ALA A 1 164 ? -7.612 1.815 20.152 1.00 94.38 164 ALA A O 1
ATOM 1257 N N . ARG A 1 165 ? -8.459 -0.243 19.776 1.00 89.06 165 ARG A N 1
ATOM 1258 C CA . ARG A 1 165 ? -9.751 -0.071 20.450 1.00 89.06 165 ARG A CA 1
ATOM 1259 C C . ARG A 1 165 ? -9.760 -0.711 21.833 1.00 89.06 165 ARG A C 1
ATOM 1261 O O . ARG A 1 165 ? -10.332 -0.072 22.743 1.00 89.06 165 ARG A O 1
#

pLDDT: mean 91.94, std 8.75, range [50.78, 98.81]

Sequence (165 aa):
AIRGLGLAATGRAKQARRDYEQLTTRLRHGAQAQRATMARGWLNLLTDRLDDARVDLETAVPTSYLGGSARISLWARAWLARTQFLTGELDSALTTVREAEELQDRTGILLTGPLLSWTAAAVHALRGEWDAADAHLLRSDTGASGYPIMRIPGLLARAHVAEAR

Radius of gyration: 15.77 Å; chains: 1; bounding box: 39×30×43 Å